Protein AF-A0A4R4G6S1-F1 (afdb_monomer_lite)

Secondary structure (DSSP, 8-state):
---S--TTSHHHHHHHHHHHHHHHHHHH--HHHHHHHHHHHHHHHHHHHHHHHHHHHHHHHHHHHHTT--EEEEEETTEEEEE-GGGT-EEETTEEEETTEEE--GGGEEETT-PPPPPPTHHHHHHHHHHHHHHHHHHHHHHHHHHHHHHHT------------------

Foldseek 3Di:
DDPPQPVVDPVSVVLVVLLVCLLCLCQPNDPVSNVVSLVSLLVSLVVVQVVVLLVQQLVQQVVCVVVQFWKWFDDDPNDTDIQGVVQVWDADPSWTDDDPDIRNDSSRMHTPPDDGDRDDSVVSVVSSVVSSVVSNVSNVVVVVVVVVCVVVVVPPPPPPDPPDDDDDDDD

Structure (mmCIF, N/CA/C/O backbone):
data_AF-A0A4R4G6S1-F1
#
_entry.id   AF-A0A4R4G6S1-F1
#
loop_
_atom_site.group_PDB
_atom_site.id
_atom_site.type_symbol
_atom_site.label_atom_id
_atom_site.label_alt_id
_atom_site.label_comp_id
_atom_site.label_asym_id
_atom_site.label_entity_id
_atom_site.label_seq_id
_atom_site.pdbx_PDB_ins_code
_atom_site.Cartn_x
_atom_site.Cartn_y
_atom_site.Cartn_z
_atom_site.occupancy
_atom_site.B_iso_or_equiv
_atom_site.auth_seq_id
_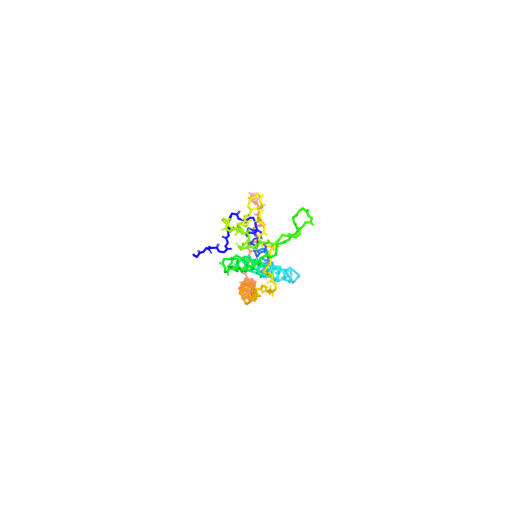atom_site.auth_comp_id
_atom_site.auth_asym_id
_atom_site.auth_atom_id
_atom_site.pdbx_PDB_model_num
ATOM 1 N N . MET A 1 1 ? -18.128 0.448 -6.323 1.00 31.59 1 MET A N 1
ATOM 2 C CA . MET A 1 1 ? -16.732 0.219 -6.741 1.00 31.59 1 MET A CA 1
ATOM 3 C C . MET A 1 1 ? -16.006 1.514 -6.427 1.00 31.59 1 MET A C 1
ATOM 5 O O . MET A 1 1 ? -16.058 2.440 -7.221 1.00 31.59 1 MET A O 1
ATOM 9 N N . GLU A 1 2 ? -15.521 1.647 -5.194 1.00 36.94 2 GLU A N 1
ATOM 10 C CA . GLU A 1 2 ? -14.821 2.857 -4.751 1.00 36.94 2 GLU A CA 1
ATOM 11 C C . GLU A 1 2 ? -13.437 2.851 -5.401 1.00 36.94 2 GLU A C 1
ATOM 13 O O . GLU A 1 2 ? -12.719 1.852 -5.361 1.00 36.94 2 GLU A O 1
ATOM 18 N N . THR A 1 3 ? -13.113 3.919 -6.120 1.00 37.91 3 THR A N 1
ATOM 19 C CA . THR A 1 3 ? -11.839 4.058 -6.818 1.00 37.91 3 THR A CA 1
ATOM 20 C C . THR A 1 3 ? -10.708 4.134 -5.796 1.00 37.91 3 THR A C 1
ATOM 22 O O . THR A 1 3 ? -10.671 5.050 -4.984 1.00 37.91 3 THR A O 1
ATOM 25 N N . PHE A 1 4 ? -9.780 3.177 -5.873 1.00 52.25 4 PHE A N 1
ATOM 26 C CA . PHE A 1 4 ? -8.621 2.985 -4.986 1.00 52.25 4 PHE A CA 1
ATOM 27 C C . PHE A 1 4 ? -7.658 4.182 -4.875 1.00 52.25 4 PHE A C 1
ATOM 29 O O . PHE A 1 4 ? -6.787 4.186 -4.012 1.00 52.25 4 PHE A O 1
ATOM 36 N N . LEU A 1 5 ? -7.800 5.186 -5.741 1.00 54.66 5 LEU A N 1
ATOM 37 C CA . LEU A 1 5 ? -7.029 6.424 -5.719 1.00 54.66 5 LEU A CA 1
ATOM 38 C C . LEU A 1 5 ? -7.964 7.549 -5.288 1.00 54.66 5 LEU A C 1
ATOM 40 O O . LEU A 1 5 ? -8.768 8.047 -6.080 1.00 54.66 5 LEU A O 1
ATOM 44 N N . ASN A 1 6 ? -7.876 7.936 -4.019 1.00 62.91 6 ASN A N 1
ATOM 45 C CA . ASN A 1 6 ? -8.552 9.129 -3.546 1.00 62.91 6 ASN A CA 1
ATOM 46 C C . ASN A 1 6 ? -7.699 10.336 -3.951 1.00 62.91 6 ASN A C 1
ATOM 48 O O . ASN A 1 6 ? -6.712 10.652 -3.298 1.00 62.91 6 ASN A O 1
ATOM 52 N N . PHE A 1 7 ? -8.051 11.006 -5.048 1.00 61.91 7 PHE A N 1
ATOM 53 C CA . PHE A 1 7 ? -7.302 12.167 -5.553 1.00 61.91 7 PHE A CA 1
ATOM 54 C C . PHE A 1 7 ? -7.323 13.381 -4.606 1.00 61.91 7 PHE A C 1
ATOM 56 O O . PHE A 1 7 ? -6.607 14.352 -4.844 1.00 61.91 7 PHE A O 1
ATOM 63 N N . ALA A 1 8 ? -8.120 13.337 -3.534 1.00 64.44 8 ALA A N 1
ATOM 64 C CA . ALA A 1 8 ? -8.063 14.308 -2.444 1.00 64.44 8 ALA A CA 1
ATOM 65 C C . ALA A 1 8 ? -6.971 13.987 -1.401 1.00 64.44 8 ALA A C 1
ATOM 67 O O . ALA A 1 8 ? -6.650 14.842 -0.579 1.00 64.44 8 ALA A O 1
ATOM 68 N N . ASP A 1 9 ? -6.400 12.779 -1.424 1.00 71.50 9 ASP A N 1
ATOM 69 C CA . ASP A 1 9 ? -5.369 12.339 -0.489 1.00 71.50 9 ASP A CA 1
ATOM 70 C C . ASP A 1 9 ? -3.963 12.747 -0.987 1.00 71.50 9 ASP A C 1
ATOM 72 O O . ASP A 1 9 ? -3.555 12.334 -2.083 1.00 71.50 9 ASP A O 1
ATOM 76 N N . PRO A 1 10 ? -3.181 13.529 -0.213 1.00 74.88 10 PRO A N 1
ATOM 77 C CA . PRO A 1 10 ? -1.806 13.883 -0.570 1.00 74.88 10 PRO A CA 1
ATOM 78 C C . PRO A 1 10 ? -0.894 12.665 -0.799 1.00 74.88 10 PRO A C 1
ATOM 80 O O . PRO A 1 10 ? 0.035 12.752 -1.606 1.00 74.88 10 PRO A O 1
ATOM 83 N N . PHE A 1 11 ? -1.161 11.521 -0.159 1.00 77.94 11 PHE A N 1
ATOM 84 C CA . PHE A 1 11 ? -0.370 10.302 -0.354 1.00 77.94 11 PHE A CA 1
ATOM 85 C C . PHE A 1 11 ? -0.524 9.722 -1.764 1.00 77.94 11 PHE A C 1
ATOM 87 O O . PHE A 1 11 ? 0.445 9.212 -2.329 1.00 77.94 11 PHE A O 1
ATOM 94 N N . THR A 1 12 ? -1.701 9.878 -2.377 1.00 81.00 12 THR A N 1
ATOM 95 C CA . THR A 1 12 ? -1.950 9.443 -3.759 1.00 81.00 12 THR A CA 1
ATOM 96 C C . THR A 1 12 ? -1.086 10.226 -4.749 1.00 81.00 12 THR A C 1
ATOM 98 O O . THR A 1 12 ? -0.467 9.648 -5.644 1.00 81.00 12 THR A O 1
ATOM 101 N N . TRP A 1 13 ? -0.992 11.545 -4.574 1.00 84.38 13 TRP A N 1
ATOM 102 C CA . TRP A 1 13 ? -0.157 12.396 -5.424 1.00 84.38 13 TRP A CA 1
ATOM 103 C C . TRP A 1 13 ? 1.328 12.112 -5.245 1.00 84.38 13 TRP A C 1
ATOM 105 O O . TRP A 1 13 ? 2.059 12.048 -6.234 1.00 84.38 13 TRP A O 1
ATOM 115 N N . LEU A 1 14 ? 1.765 11.893 -4.001 1.00 87.94 14 LEU A N 1
ATOM 116 C CA . LEU A 1 14 ? 3.145 11.518 -3.713 1.00 87.94 14 LEU A CA 1
ATOM 117 C C . LEU A 1 14 ? 3.508 10.191 -4.391 1.00 87.94 14 LEU A C 1
ATOM 119 O O . LEU A 1 14 ? 4.543 10.122 -5.048 1.00 87.94 14 LEU A O 1
ATOM 123 N N . PHE A 1 15 ? 2.634 9.184 -4.303 1.00 88.88 15 PHE A N 1
ATOM 124 C CA . PHE A 1 15 ? 2.812 7.886 -4.956 1.00 88.88 15 PHE A CA 1
ATOM 125 C C . PHE A 1 15 ? 2.904 8.004 -6.486 1.00 88.88 15 PHE A C 1
ATOM 127 O O . PHE A 1 15 ? 3.788 7.429 -7.119 1.00 88.88 15 PHE A O 1
ATOM 134 N N . LEU A 1 16 ? 2.020 8.785 -7.113 1.00 90.25 16 LEU A N 1
ATOM 135 C CA . LEU A 1 16 ? 2.067 9.003 -8.563 1.00 90.25 16 LEU A CA 1
ATOM 136 C C . LEU A 1 16 ? 3.357 9.714 -8.989 1.00 90.25 16 LEU A C 1
ATOM 138 O O . LEU A 1 16 ? 3.968 9.357 -10.001 1.00 90.25 16 LEU A O 1
ATOM 142 N N . LEU A 1 17 ? 3.796 10.699 -8.207 1.00 93.12 17 LEU A N 1
ATOM 143 C CA . LEU A 1 17 ? 5.029 11.434 -8.456 1.00 93.12 17 LEU A CA 1
ATOM 144 C C . LEU A 1 17 ? 6.257 10.521 -8.355 1.00 93.12 17 LEU A C 1
ATOM 146 O O . LEU A 1 17 ? 7.086 10.517 -9.265 1.00 93.12 17 LEU A O 1
ATOM 150 N N . THR A 1 18 ? 6.364 9.698 -7.311 1.00 93.50 18 THR A N 1
ATOM 151 C CA . THR A 1 18 ? 7.486 8.760 -7.136 1.00 93.50 18 THR A CA 1
ATOM 152 C C . THR A 1 18 ? 7.511 7.687 -8.220 1.00 93.50 18 THR A C 1
ATOM 154 O O . THR A 1 18 ? 8.586 7.381 -8.741 1.00 93.50 18 THR A O 1
ATOM 157 N N . VAL A 1 19 ? 6.351 7.160 -8.628 1.00 94.00 19 VAL A N 1
ATOM 158 C CA . VAL A 1 19 ? 6.243 6.223 -9.759 1.00 94.00 19 VAL A CA 1
ATOM 159 C C . VAL A 1 19 ? 6.703 6.879 -11.062 1.00 94.00 19 VAL A C 1
ATOM 161 O O . VAL A 1 19 ? 7.461 6.273 -11.824 1.00 94.00 19 VAL A O 1
ATOM 164 N N . THR A 1 20 ? 6.307 8.129 -11.308 1.00 94.56 20 THR A N 1
ATOM 165 C CA . THR A 1 20 ? 6.700 8.878 -12.513 1.00 94.56 20 THR A CA 1
ATOM 166 C C . THR A 1 20 ? 8.204 9.154 -12.532 1.00 94.56 20 THR A C 1
ATOM 168 O O . THR A 1 20 ? 8.856 8.929 -13.552 1.00 94.56 20 THR A O 1
ATOM 171 N N . ILE A 1 21 ? 8.784 9.564 -11.398 1.00 94.75 21 ILE A N 1
ATOM 172 C CA . ILE A 1 21 ? 10.232 9.775 -11.253 1.00 94.75 21 ILE A CA 1
ATOM 173 C C . ILE A 1 21 ? 10.994 8.466 -11.481 1.00 94.75 21 ILE A C 1
ATOM 175 O O . ILE A 1 21 ? 11.936 8.441 -12.274 1.00 94.75 21 ILE A O 1
ATOM 179 N N . GLY A 1 22 ? 10.572 7.370 -10.841 1.00 93.56 22 GLY A N 1
ATOM 180 C CA . GLY A 1 22 ? 11.199 6.056 -11.006 1.00 93.56 22 GLY A CA 1
ATOM 181 C C . GLY A 1 22 ? 11.157 5.578 -12.459 1.00 93.56 22 GLY A C 1
ATOM 182 O O . GLY A 1 22 ? 12.175 5.167 -13.015 1.00 93.56 22 GLY A O 1
ATOM 183 N N . THR A 1 23 ? 10.005 5.728 -13.113 1.00 95.00 23 THR A N 1
ATOM 184 C CA . THR A 1 23 ? 9.815 5.405 -14.535 1.00 95.00 23 THR A CA 1
ATOM 185 C C . THR A 1 23 ? 10.705 6.265 -15.435 1.00 95.00 23 THR A C 1
ATOM 187 O O . THR A 1 23 ? 11.399 5.738 -16.304 1.00 95.00 23 THR A O 1
ATOM 190 N N . GLY A 1 24 ? 10.761 7.580 -15.203 1.00 92.44 24 GLY A N 1
ATOM 191 C CA . GLY A 1 24 ? 11.622 8.497 -15.954 1.00 92.44 24 GLY A CA 1
ATOM 192 C C . GLY A 1 24 ? 13.107 8.151 -15.818 1.00 92.44 24 GLY A C 1
ATOM 193 O O . GLY A 1 24 ? 13.833 8.112 -16.812 1.00 92.44 24 GLY A O 1
ATOM 194 N N . MET A 1 25 ? 13.552 7.798 -14.610 1.00 94.31 25 MET A N 1
ATOM 195 C CA . MET A 1 25 ? 14.909 7.307 -14.367 1.00 94.31 25 MET A CA 1
ATOM 196 C C . MET A 1 25 ? 15.209 6.006 -15.122 1.00 94.31 25 MET A C 1
ATOM 198 O O . MET A 1 25 ? 16.301 5.849 -15.675 1.00 94.31 25 MET A O 1
ATOM 202 N N . ILE A 1 26 ? 14.241 5.089 -15.208 1.00 94.31 26 ILE A N 1
ATOM 203 C CA . ILE A 1 26 ? 14.389 3.858 -15.991 1.00 94.31 26 ILE A CA 1
ATOM 204 C C . ILE A 1 26 ? 14.410 4.151 -17.489 1.00 94.31 26 ILE A C 1
ATOM 206 O O . ILE A 1 26 ? 15.144 3.485 -18.204 1.00 94.31 26 ILE A O 1
ATOM 210 N N . ILE A 1 27 ? 13.665 5.124 -18.003 1.00 92.62 27 ILE A N 1
ATOM 211 C CA . ILE A 1 27 ? 13.633 5.386 -19.450 1.00 92.62 27 ILE A CA 1
ATOM 212 C C . ILE A 1 27 ? 14.871 6.176 -19.900 1.00 92.62 27 ILE A C 1
ATOM 214 O O . ILE A 1 27 ? 15.530 5.783 -20.861 1.00 92.62 27 ILE A O 1
ATOM 218 N N . PHE A 1 28 ? 15.232 7.243 -19.185 1.00 90.50 28 PHE A N 1
ATOM 219 C CA . PHE A 1 28 ? 16.235 8.221 -19.631 1.00 90.50 28 PHE A CA 1
ATOM 220 C C . PHE A 1 28 ? 17.562 8.157 -18.861 1.00 90.50 28 PHE A C 1
ATOM 222 O O . PHE A 1 28 ? 18.575 8.689 -19.311 1.00 90.50 28 PHE A O 1
ATOM 229 N N . GLY A 1 29 ? 17.591 7.511 -17.693 1.00 87.62 29 GLY A N 1
ATOM 230 C CA . GLY A 1 29 ? 18.757 7.515 -16.812 1.00 87.62 29 GLY A CA 1
ATOM 231 C C . GLY A 1 29 ? 19.945 6.701 -17.335 1.00 87.62 29 GLY A C 1
ATOM 232 O O . GLY A 1 29 ? 19.789 5.719 -18.065 1.00 87.62 29 GLY A O 1
ATOM 233 N N . ASN A 1 30 ? 21.157 7.051 -16.897 1.00 88.56 30 ASN A N 1
ATOM 234 C CA . ASN A 1 30 ? 22.355 6.220 -17.081 1.00 88.56 30 ASN A CA 1
ATOM 235 C C . ASN A 1 30 ? 22.286 4.930 -16.223 1.00 88.56 30 ASN A C 1
ATOM 237 O O . ASN A 1 30 ? 21.254 4.636 -15.627 1.00 88.56 30 ASN A O 1
ATOM 241 N N . ALA A 1 31 ? 23.357 4.132 -16.167 1.00 84.94 31 ALA A N 1
ATOM 242 C CA . ALA A 1 31 ? 23.346 2.859 -15.433 1.00 84.94 31 ALA A CA 1
ATOM 243 C C . ALA A 1 31 ? 23.000 3.009 -13.933 1.00 84.94 31 ALA A C 1
ATOM 245 O O . ALA A 1 31 ? 22.232 2.207 -13.408 1.00 84.94 31 ALA A O 1
ATOM 246 N N . GLY A 1 32 ? 23.507 4.050 -13.262 1.00 87.62 32 GLY A N 1
ATOM 247 C CA . GLY A 1 32 ? 23.218 4.305 -11.846 1.00 87.62 32 GLY A CA 1
ATOM 248 C C . GLY A 1 32 ? 21.780 4.773 -11.616 1.00 87.62 32 GLY A C 1
ATOM 249 O O . GLY A 1 32 ? 21.067 4.206 -10.791 1.00 87.62 32 GLY A O 1
ATOM 250 N N . TRP A 1 33 ? 21.319 5.748 -12.405 1.00 92.12 33 TRP A N 1
ATOM 251 C CA . TRP A 1 33 ? 19.937 6.238 -12.340 1.00 92.12 33 TRP A CA 1
ATOM 252 C C . TRP A 1 33 ? 18.917 5.151 -12.690 1.00 92.12 33 TRP A C 1
ATOM 254 O O . TRP A 1 33 ? 17.859 5.086 -12.079 1.00 92.12 33 TRP A O 1
ATOM 264 N N . PHE A 1 34 ? 19.251 4.255 -13.618 1.00 91.06 34 PHE A N 1
ATOM 265 C CA . PHE A 1 34 ? 18.418 3.106 -13.963 1.00 91.06 34 PHE A CA 1
ATOM 266 C C . PHE A 1 34 ? 18.170 2.188 -12.758 1.00 91.06 34 PHE A C 1
ATOM 268 O O . PHE A 1 34 ? 17.018 1.873 -12.464 1.00 91.06 34 PHE A O 1
ATOM 275 N N . LEU A 1 35 ? 19.227 1.796 -12.036 1.00 93.62 35 LEU A N 1
ATOM 276 C CA . LEU A 1 35 ? 19.096 0.954 -10.840 1.00 93.62 35 LEU A CA 1
ATOM 277 C C . LEU A 1 35 ? 18.307 1.663 -9.735 1.00 93.62 35 LEU A C 1
ATOM 279 O O . LEU A 1 35 ? 17.452 1.045 -9.102 1.00 93.62 35 LEU A O 1
ATOM 283 N N . LEU A 1 36 ? 18.541 2.966 -9.547 1.00 95.19 36 LEU A N 1
ATOM 284 C CA . LEU A 1 36 ? 17.775 3.769 -8.597 1.00 95.19 36 LEU A CA 1
ATOM 285 C C . LEU A 1 36 ? 16.287 3.829 -8.973 1.00 95.19 36 LEU A C 1
ATOM 287 O O . LEU A 1 36 ? 15.434 3.689 -8.103 1.00 95.19 36 LEU A O 1
ATOM 291 N N . GLY A 1 37 ? 15.962 3.964 -10.259 1.00 93.38 37 GLY A N 1
ATOM 292 C CA . GLY A 1 37 ? 14.583 3.943 -10.740 1.00 93.38 37 GLY A CA 1
ATOM 293 C C . GLY A 1 37 ? 13.872 2.619 -10.445 1.00 93.38 37 GLY A C 1
ATOM 294 O O . GLY A 1 37 ? 12.741 2.629 -9.962 1.00 93.38 37 GLY A O 1
ATOM 295 N N . ILE A 1 38 ? 14.550 1.479 -10.643 1.00 95.06 38 ILE A N 1
ATOM 296 C CA . ILE A 1 38 ? 14.019 0.153 -10.270 1.00 95.06 38 ILE A CA 1
ATOM 297 C C . ILE A 1 38 ? 13.771 0.075 -8.764 1.00 95.06 38 ILE A C 1
ATOM 299 O O . ILE A 1 38 ? 12.705 -0.368 -8.338 1.00 95.06 38 ILE A O 1
ATOM 303 N N . PHE A 1 39 ? 14.734 0.525 -7.960 1.00 95.56 39 PHE A N 1
ATOM 304 C CA . PHE A 1 39 ? 14.612 0.534 -6.506 1.00 95.56 39 PHE A CA 1
ATOM 305 C C . PHE A 1 39 ? 13.425 1.385 -6.033 1.00 95.56 39 PHE A C 1
ATOM 307 O O . PHE A 1 39 ? 12.649 0.941 -5.190 1.00 95.56 39 PHE A O 1
ATOM 314 N N . ILE A 1 40 ? 13.232 2.572 -6.618 1.00 95.06 40 ILE A N 1
ATOM 315 C CA . ILE A 1 40 ? 12.083 3.437 -6.323 1.00 95.06 40 ILE A CA 1
ATOM 316 C C . ILE A 1 40 ? 10.773 2.718 -6.652 1.00 95.06 40 ILE A C 1
ATOM 318 O O . ILE A 1 40 ? 9.867 2.697 -5.819 1.00 95.06 40 ILE A O 1
ATOM 322 N N . LEU A 1 41 ? 10.649 2.098 -7.830 1.00 94.94 41 LEU A N 1
ATOM 323 C CA . LEU A 1 41 ? 9.436 1.352 -8.184 1.00 94.94 41 LEU A CA 1
ATOM 324 C C . LEU A 1 41 ? 9.174 0.180 -7.228 1.00 94.94 41 LEU A C 1
ATOM 326 O O . LEU A 1 41 ? 8.026 -0.056 -6.857 1.00 94.94 41 LEU A O 1
ATOM 330 N N . PHE A 1 42 ? 10.224 -0.521 -6.797 1.00 94.50 42 PHE A N 1
ATOM 331 C CA . PHE A 1 42 ? 10.104 -1.621 -5.843 1.00 94.50 42 PHE A CA 1
ATOM 332 C C . PHE A 1 42 ? 9.592 -1.130 -4.485 1.00 94.50 42 PHE A C 1
ATOM 334 O O . PHE A 1 42 ? 8.650 -1.700 -3.938 1.00 94.50 42 PHE A O 1
ATOM 341 N N . MET A 1 43 ? 10.138 -0.021 -3.979 1.00 93.75 43 MET A N 1
ATOM 342 C CA . MET A 1 43 ? 9.663 0.592 -2.735 1.00 93.75 43 MET A CA 1
ATOM 343 C C . MET A 1 43 ? 8.203 1.046 -2.830 1.00 93.75 43 MET A C 1
ATOM 345 O O . MET A 1 43 ? 7.441 0.836 -1.891 1.00 93.75 43 MET A O 1
ATOM 349 N N . ASN A 1 44 ? 7.769 1.584 -3.974 1.00 92.19 44 ASN A N 1
ATOM 350 C CA . ASN A 1 44 ? 6.356 1.917 -4.183 1.00 92.19 44 ASN A CA 1
ATOM 351 C C . ASN A 1 44 ? 5.458 0.673 -4.130 1.00 92.19 44 ASN A C 1
ATOM 353 O O . ASN A 1 44 ? 4.377 0.729 -3.551 1.00 92.19 44 ASN A O 1
ATOM 357 N N . ALA A 1 45 ? 5.899 -0.462 -4.676 1.00 91.94 45 ALA A N 1
ATOM 358 C CA . ALA A 1 45 ? 5.143 -1.709 -4.579 1.00 91.94 45 ALA A CA 1
ATOM 359 C C . ALA A 1 45 ? 5.025 -2.209 -3.128 1.00 91.94 45 ALA A C 1
ATOM 361 O O . ALA A 1 45 ? 3.963 -2.691 -2.738 1.00 91.94 45 ALA A O 1
ATOM 362 N N . LEU A 1 46 ? 6.070 -2.048 -2.309 1.00 91.19 46 LEU A N 1
ATOM 363 C CA . LEU A 1 46 ? 6.006 -2.367 -0.879 1.00 91.19 46 LEU A CA 1
ATOM 364 C C . LEU A 1 46 ? 5.032 -1.453 -0.127 1.00 91.19 46 LEU A C 1
ATOM 366 O O . LEU A 1 46 ? 4.208 -1.951 0.632 1.00 91.19 46 LEU A O 1
ATOM 370 N N . ILE A 1 47 ? 5.072 -0.142 -0.381 1.00 89.56 47 ILE A N 1
ATOM 371 C CA . ILE A 1 47 ? 4.132 0.825 0.215 1.00 89.56 47 ILE A CA 1
ATOM 372 C C . ILE A 1 47 ? 2.688 0.487 -0.178 1.00 89.56 47 ILE A C 1
ATOM 374 O O . ILE A 1 47 ? 1.787 0.515 0.657 1.00 89.56 47 ILE A O 1
ATOM 378 N N . LEU A 1 48 ? 2.461 0.126 -1.443 1.00 88.56 48 LEU A N 1
ATOM 379 C CA . LEU A 1 48 ? 1.145 -0.289 -1.923 1.00 88.56 48 LEU A CA 1
ATOM 380 C C . LEU A 1 48 ? 0.659 -1.562 -1.213 1.00 88.56 48 LEU A C 1
ATOM 382 O O . LEU A 1 48 ? -0.514 -1.660 -0.859 1.00 88.56 48 LEU A O 1
ATOM 386 N N . HIS A 1 49 ? 1.551 -2.531 -0.994 1.00 89.25 49 HIS A N 1
ATOM 387 C CA . HIS A 1 49 ? 1.225 -3.748 -0.256 1.00 89.25 49 HIS A CA 1
ATOM 388 C C . HIS A 1 49 ? 0.847 -3.460 1.200 1.00 89.25 49 HIS A C 1
ATOM 390 O O . HIS A 1 49 ? -0.177 -3.958 1.661 1.00 89.25 49 HIS A O 1
ATOM 396 N N . ASP A 1 50 ? 1.633 -2.632 1.886 1.00 87.69 50 ASP A N 1
ATOM 397 C CA . ASP A 1 50 ? 1.384 -2.225 3.271 1.00 87.69 50 ASP A CA 1
ATOM 398 C C . ASP A 1 50 ? 0.042 -1.490 3.408 1.00 87.69 50 ASP A C 1
ATOM 400 O O . ASP A 1 50 ? -0.779 -1.821 4.261 1.00 87.69 50 ASP A O 1
ATOM 404 N N . SER A 1 51 ? -0.258 -0.585 2.472 1.00 85.38 51 SER A N 1
ATOM 405 C CA . SER A 1 51 ? -1.551 0.101 2.422 1.00 85.38 51 SER A CA 1
ATOM 406 C C . SER A 1 51 ? -2.723 -0.872 2.244 1.00 85.38 51 SER A C 1
ATOM 408 O O . SER A 1 51 ? -3.745 -0.746 2.924 1.00 85.38 51 SER A O 1
ATOM 410 N N . TYR A 1 52 ? -2.585 -1.884 1.376 1.00 84.38 52 TYR A N 1
ATOM 411 C CA . TYR A 1 52 ? -3.614 -2.916 1.232 1.00 84.38 52 TYR A CA 1
ATOM 412 C C . TYR A 1 52 ? -3.778 -3.762 2.490 1.00 84.38 52 TYR A C 1
ATOM 414 O O . TYR A 1 52 ? -4.912 -4.079 2.857 1.00 84.38 52 TYR A O 1
ATOM 422 N N . GLN A 1 53 ? -2.674 -4.112 3.150 1.00 86.69 53 GLN A N 1
ATOM 423 C CA . GLN A 1 53 ? -2.706 -4.835 4.414 1.00 86.69 53 GLN A CA 1
ATOM 424 C C . GLN A 1 53 ? -3.470 -4.028 5.469 1.00 86.69 53 GLN A C 1
ATOM 426 O O . GLN A 1 53 ? -4.439 -4.530 6.033 1.00 86.69 53 GLN A O 1
ATOM 431 N N . GLN A 1 54 ? -3.136 -2.748 5.634 1.00 85.00 54 GLN A N 1
ATOM 432 C CA . GLN A 1 54 ? -3.789 -1.862 6.594 1.00 85.00 54 GLN A CA 1
ATOM 433 C C . GLN A 1 54 ? -5.297 -1.712 6.327 1.00 85.00 54 GLN A C 1
ATOM 435 O O . GLN A 1 54 ? -6.107 -1.784 7.251 1.00 85.00 54 GLN A O 1
ATOM 440 N N . GLN A 1 55 ? -5.707 -1.542 5.064 1.00 84.56 55 GLN A N 1
ATOM 441 C CA . GLN A 1 55 ? -7.129 -1.467 4.705 1.00 84.56 55 GLN A CA 1
ATOM 442 C C . GLN A 1 55 ? -7.871 -2.781 4.985 1.00 84.56 55 GLN A C 1
ATOM 444 O O . GLN A 1 55 ? -9.010 -2.761 5.461 1.00 84.56 55 GLN A O 1
ATOM 449 N N . SER A 1 56 ? -7.235 -3.918 4.695 1.00 86.62 56 SER A N 1
ATOM 450 C CA . SER A 1 56 ? -7.777 -5.246 4.987 1.00 86.62 56 SER A CA 1
ATOM 451 C C . SER A 1 56 ? -7.943 -5.464 6.490 1.00 86.62 56 SER A C 1
ATOM 453 O O . SER A 1 56 ? -9.001 -5.919 6.922 1.00 86.62 56 SER A O 1
ATOM 455 N N . ASP A 1 57 ? -6.950 -5.078 7.291 1.00 86.50 57 ASP A N 1
ATOM 456 C CA . ASP A 1 57 ? -6.974 -5.206 8.749 1.00 86.50 57 ASP A CA 1
ATOM 457 C C . ASP A 1 57 ? -8.101 -4.367 9.368 1.00 86.50 57 ASP A C 1
ATOM 459 O O . ASP A 1 57 ? -8.914 -4.882 10.139 1.00 86.50 57 ASP A O 1
ATOM 463 N N . ILE A 1 58 ? -8.227 -3.101 8.953 1.00 86.62 58 ILE A N 1
ATOM 464 C CA . ILE A 1 58 ? -9.313 -2.208 9.386 1.00 86.62 58 ILE A CA 1
ATOM 465 C C . ILE A 1 58 ? -10.680 -2.815 9.048 1.00 86.62 58 ILE A C 1
ATOM 467 O O . ILE A 1 58 ? -11.585 -2.865 9.888 1.00 86.62 58 ILE A O 1
ATOM 471 N N . ARG A 1 59 ? -10.842 -3.308 7.816 1.00 87.31 59 ARG A N 1
ATOM 472 C CA . ARG A 1 59 ? -12.089 -3.938 7.377 1.00 87.31 59 ARG A CA 1
ATOM 473 C C . ARG A 1 59 ? -12.399 -5.196 8.186 1.00 87.31 59 ARG A C 1
ATOM 475 O O . ARG A 1 59 ? -13.543 -5.368 8.609 1.00 87.31 59 ARG A O 1
ATOM 482 N N . TYR A 1 60 ? -11.397 -6.036 8.425 1.00 88.75 60 TYR A N 1
ATOM 483 C CA . TYR A 1 60 ? -11.527 -7.257 9.211 1.00 88.75 60 TYR A CA 1
ATOM 484 C C . TYR A 1 60 ? -11.994 -6.969 10.639 1.00 88.75 60 TYR A C 1
ATOM 486 O O . TYR A 1 60 ? -12.914 -7.623 11.135 1.00 88.75 60 TYR A O 1
ATOM 494 N N . VAL A 1 61 ? -11.418 -5.950 11.279 1.00 89.12 61 VAL A N 1
ATOM 495 C CA . VAL A 1 61 ? -11.801 -5.493 12.619 1.00 89.12 61 VAL A CA 1
ATOM 496 C C . VAL A 1 61 ? -13.264 -5.040 12.656 1.00 89.12 61 VAL A C 1
ATOM 498 O O . VAL A 1 61 ? -14.022 -5.461 13.532 1.00 89.12 61 VAL A O 1
ATOM 501 N N . TYR A 1 62 ? -13.709 -4.245 11.678 1.00 88.44 62 TYR A N 1
ATOM 502 C CA . TYR A 1 62 ? -15.107 -3.809 11.613 1.00 88.44 62 TYR A CA 1
ATOM 503 C C . TYR A 1 62 ? -16.092 -4.953 11.371 1.00 88.44 62 TYR A C 1
ATOM 505 O O . TYR A 1 62 ? -17.146 -5.002 12.009 1.00 88.44 62 TYR A O 1
ATOM 513 N N . GLU A 1 63 ? -15.786 -5.851 10.434 1.00 89.25 63 GLU A N 1
ATOM 514 C CA . GLU A 1 63 ? -16.644 -6.998 10.130 1.00 89.25 63 GLU A CA 1
ATOM 515 C C . GLU A 1 63 ? -16.725 -7.951 11.330 1.00 89.25 63 GLU A C 1
ATOM 517 O O . GLU A 1 63 ? -17.818 -8.384 11.694 1.00 89.25 63 GLU A O 1
ATOM 522 N N . SER A 1 64 ? -15.607 -8.178 12.020 1.00 88.81 64 SER A N 1
ATOM 523 C CA . SER A 1 64 ? -15.545 -8.995 13.236 1.00 88.81 64 SER A CA 1
ATOM 524 C C . SER A 1 64 ? -16.353 -8.396 14.388 1.00 88.81 64 SER A C 1
ATOM 526 O O . SER A 1 64 ? -17.106 -9.111 15.051 1.00 88.81 64 SER A O 1
ATOM 528 N N . PHE A 1 65 ? -16.282 -7.078 14.600 1.00 89.44 65 PHE A N 1
ATOM 529 C CA . PHE A 1 65 ? -17.096 -6.408 15.619 1.00 89.44 65 PHE A CA 1
ATOM 530 C C . PHE A 1 65 ? -18.598 -6.540 15.333 1.00 89.44 65 PHE A C 1
ATOM 532 O O . PHE A 1 65 ? -19.384 -6.824 16.234 1.00 89.44 65 PHE A O 1
ATOM 539 N N . LYS A 1 66 ? -19.012 -6.400 14.064 1.00 88.31 66 LYS A N 1
ATOM 540 C CA . LYS A 1 66 ? -20.412 -6.614 13.651 1.00 88.31 66 LYS A CA 1
ATOM 541 C C . LYS A 1 66 ? -20.886 -8.050 13.882 1.00 88.31 66 LYS A C 1
ATOM 543 O O . LYS A 1 66 ? -22.074 -8.262 14.095 1.00 88.31 66 LYS A O 1
ATOM 548 N N . GLN A 1 67 ? -19.973 -9.019 13.856 1.00 90.19 67 GLN A N 1
ATOM 549 C CA . GLN A 1 67 ? -20.245 -10.419 14.193 1.00 90.19 67 GLN A CA 1
ATOM 550 C C . GLN A 1 67 ? -20.284 -10.682 15.709 1.00 90.19 67 GLN A C 1
ATOM 552 O O . GLN A 1 67 ? -20.450 -11.827 16.122 1.00 90.19 67 GLN A O 1
ATOM 557 N N . GLY A 1 68 ? -20.144 -9.650 16.546 1.00 87.31 68 GLY A N 1
ATOM 558 C CA . GLY A 1 68 ? -20.184 -9.782 18.002 1.00 87.31 68 GLY A CA 1
ATOM 559 C C . GLY A 1 68 ? -18.827 -10.080 18.643 1.00 87.31 68 GLY A C 1
ATOM 560 O O . GLY A 1 68 ? -18.784 -10.375 19.836 1.00 87.31 68 GLY A O 1
ATOM 561 N N . LYS A 1 69 ? -17.718 -10.029 17.889 1.00 88.88 69 LYS A N 1
ATOM 562 C CA . LYS A 1 69 ? -16.382 -10.274 18.449 1.00 88.88 69 LYS A CA 1
ATOM 563 C C . LYS A 1 69 ? -15.869 -9.070 19.239 1.00 88.88 69 LYS A C 1
ATOM 565 O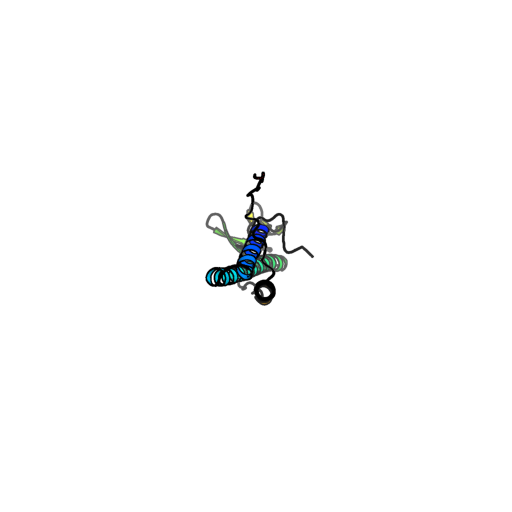 O . LYS A 1 69 ? -16.199 -7.920 18.946 1.00 88.88 69 LYS A O 1
ATOM 570 N N . ARG A 1 70 ? -15.016 -9.362 20.223 1.00 89.56 70 ARG A N 1
ATOM 571 C CA . ARG A 1 70 ? -14.322 -8.370 21.051 1.00 89.56 70 ARG A CA 1
ATOM 572 C C . ARG A 1 70 ? -13.091 -7.845 20.321 1.00 89.56 70 ARG A C 1
ATOM 574 O O . ARG A 1 70 ? -12.308 -8.625 19.778 1.00 89.56 70 ARG A O 1
ATOM 581 N N . ILE A 1 71 ? -12.933 -6.529 20.322 1.00 89.19 71 ILE A N 1
ATOM 582 C CA . ILE A 1 71 ? -11.837 -5.838 19.647 1.00 89.19 71 ILE A CA 1
ATOM 583 C C . ILE A 1 71 ? -10.954 -5.195 20.706 1.00 89.19 71 ILE A C 1
ATOM 585 O O . ILE A 1 71 ? -11.424 -4.418 21.533 1.00 89.19 71 ILE A O 1
ATOM 589 N N . GLU A 1 72 ? -9.674 -5.521 20.673 1.00 87.56 72 GLU A N 1
ATOM 590 C CA . GLU A 1 72 ? -8.652 -4.923 21.513 1.00 87.56 72 GLU A CA 1
ATOM 591 C C . GLU A 1 72 ? -8.020 -3.770 20.745 1.00 87.56 72 GLU A C 1
ATOM 593 O O . GLU A 1 72 ? -7.383 -3.961 19.708 1.00 87.56 72 GLU A O 1
ATOM 598 N N . CYS A 1 73 ? -8.233 -2.559 21.240 1.00 82.69 73 CYS A N 1
ATOM 599 C CA . CYS A 1 73 ? -7.627 -1.362 20.692 1.00 82.69 73 CYS A CA 1
ATOM 600 C C . CYS A 1 73 ? -6.463 -0.914 21.576 1.00 82.69 73 CYS A C 1
ATOM 602 O O . CYS A 1 73 ? -6.395 -1.239 22.767 1.00 82.69 73 CYS A O 1
ATOM 604 N N . GLY A 1 74 ? -5.537 -0.168 20.973 1.00 74.75 74 GLY A N 1
ATOM 605 C CA . GLY A 1 74 ? -4.388 0.413 21.658 1.00 74.75 74 GLY A CA 1
ATOM 606 C C . GLY A 1 74 ? -4.739 1.229 22.911 1.00 74.75 74 GLY A C 1
ATOM 607 O O . GLY A 1 74 ? -5.894 1.451 23.280 1.00 74.75 74 GLY A O 1
ATOM 608 N N . VAL A 1 75 ? -3.698 1.686 23.600 1.00 73.00 75 VAL A N 1
ATOM 609 C CA . VAL A 1 75 ? -3.827 2.326 24.911 1.00 73.00 75 VAL A CA 1
ATOM 610 C C . VAL A 1 75 ? -4.445 3.724 24.788 1.00 73.00 75 VAL A C 1
ATOM 612 O O . VAL A 1 75 ? -3.905 4.596 24.110 1.00 73.00 75 VAL A O 1
ATOM 615 N N . TRP A 1 76 ? -5.525 3.979 25.525 1.00 65.81 76 TRP A N 1
ATOM 616 C CA . TRP A 1 76 ? -6.117 5.305 25.691 1.00 65.81 76 TRP A CA 1
ATOM 617 C C . TRP A 1 76 ? -5.981 5.749 27.146 1.00 65.81 76 TRP A C 1
ATOM 619 O O . TRP A 1 76 ? -6.390 5.043 28.066 1.00 65.81 76 TRP A O 1
ATOM 629 N N . ARG A 1 77 ? -5.382 6.925 27.381 1.00 68.88 77 ARG A N 1
ATOM 630 C CA . ARG A 1 77 ? -5.108 7.456 28.736 1.00 68.88 77 ARG A CA 1
ATOM 631 C C . ARG A 1 77 ? -4.395 6.456 29.670 1.00 68.88 77 ARG A C 1
ATOM 633 O O . ARG A 1 77 ? -4.647 6.436 30.870 1.00 68.88 77 ARG A O 1
ATOM 640 N N . GLY A 1 78 ? -3.503 5.628 29.124 1.00 70.88 78 GLY A N 1
ATOM 641 C CA . GLY A 1 78 ? -2.746 4.636 29.898 1.00 70.88 78 GLY A CA 1
ATOM 642 C C . GLY A 1 78 ? -3.493 3.329 30.187 1.00 70.88 78 GLY A C 1
ATOM 643 O O . GLY A 1 78 ? -2.917 2.449 30.817 1.00 70.88 78 GLY A O 1
ATOM 644 N N . GLN A 1 79 ? -4.736 3.171 29.716 1.00 74.25 79 GLN A N 1
ATOM 645 C CA . GLN A 1 79 ? -5.498 1.928 29.828 1.00 74.25 79 GLN A CA 1
ATOM 646 C C . GLN A 1 79 ? -5.764 1.314 28.458 1.00 74.25 79 GLN A C 1
ATOM 648 O O . GLN A 1 79 ? -6.063 2.006 27.486 1.00 74.25 79 GLN A O 1
ATOM 653 N N . GLN A 1 80 ? -5.650 -0.006 28.388 1.00 78.31 80 GLN A N 1
ATOM 654 C CA . GLN A 1 80 ? -6.024 -0.764 27.207 1.00 78.31 80 GLN A CA 1
ATOM 6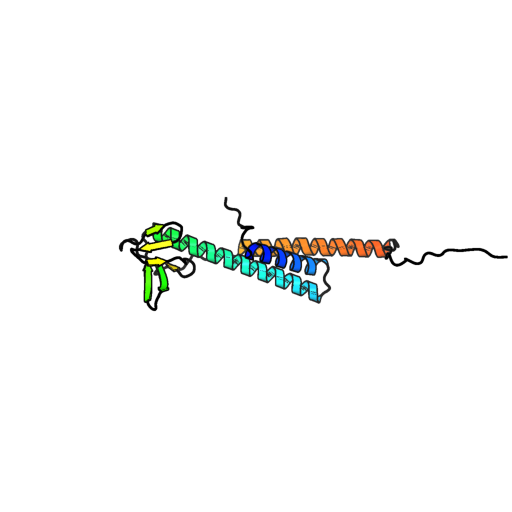55 C C . GLN A 1 80 ? -7.548 -0.813 27.099 1.00 78.31 80 GLN A C 1
ATOM 657 O O . GLN A 1 80 ? -8.225 -1.120 28.082 1.00 78.31 80 GLN A O 1
ATOM 662 N N . ILE A 1 81 ? -8.088 -0.477 25.928 1.00 84.06 81 ILE A N 1
ATOM 663 C CA . ILE A 1 81 ? -9.535 -0.446 25.722 1.00 84.06 81 ILE A CA 1
ATOM 664 C C . ILE A 1 81 ? -9.963 -1.661 24.914 1.00 84.06 81 ILE A C 1
ATOM 666 O O . ILE A 1 81 ? -9.467 -1.911 23.818 1.00 84.06 81 ILE A O 1
ATOM 670 N N . ILE A 1 82 ? -10.946 -2.377 25.454 1.00 87.81 82 ILE A N 1
ATOM 671 C CA . ILE A 1 82 ? -11.606 -3.490 24.784 1.00 87.81 82 ILE A CA 1
ATOM 672 C C . ILE A 1 82 ? -12.993 -3.012 24.361 1.00 87.81 82 ILE A C 1
ATOM 674 O O . ILE A 1 82 ? -13.844 -2.711 25.202 1.00 87.81 82 ILE A O 1
ATOM 678 N N . ALA A 1 83 ? -13.215 -2.926 23.054 1.00 87.12 83 ALA A N 1
ATOM 679 C CA . ALA A 1 83 ? -14.523 -2.659 22.486 1.00 87.12 83 ALA A CA 1
ATOM 680 C C . ALA A 1 83 ? -15.305 -3.976 22.387 1.00 87.12 83 ALA A C 1
ATOM 682 O O . ALA A 1 83 ? -14.999 -4.848 21.572 1.00 87.12 83 ALA A O 1
ATOM 683 N N . ASP A 1 84 ? -16.317 -4.114 23.242 1.00 89.25 84 ASP A N 1
ATOM 684 C CA . ASP A 1 84 ? -17.152 -5.311 23.360 1.00 89.25 84 ASP A CA 1
ATOM 685 C C . ASP A 1 84 ? -18.627 -4.975 23.057 1.00 89.25 84 ASP A C 1
ATOM 687 O O . ASP A 1 84 ? -19.256 -4.242 23.834 1.00 89.25 84 ASP A O 1
ATOM 691 N N . PRO A 1 85 ? -19.214 -5.504 21.965 1.00 86.94 85 PRO A N 1
ATOM 692 C CA . PRO A 1 85 ? -20.623 -5.293 21.632 1.00 86.94 85 PRO A CA 1
ATOM 693 C C . PRO A 1 85 ? -21.581 -5.676 22.771 1.00 86.94 85 PRO A C 1
ATOM 695 O O . PRO A 1 85 ? -22.593 -5.006 22.977 1.00 86.94 85 PRO A O 1
ATOM 698 N N . ALA A 1 86 ? -21.249 -6.708 23.558 1.00 88.62 86 ALA A N 1
ATOM 699 C CA . ALA A 1 86 ? -22.075 -7.158 24.679 1.00 88.62 86 ALA A CA 1
ATOM 700 C C . ALA A 1 86 ? -22.097 -6.154 25.845 1.00 88.62 86 ALA A C 1
ATOM 702 O O . ALA A 1 86 ? -23.031 -6.149 26.645 1.00 88.62 86 ALA A O 1
ATOM 703 N N . GLN A 1 87 ? -21.097 -5.273 25.927 1.00 87.19 87 GLN A N 1
ATOM 704 C CA . GLN A 1 87 ? -20.980 -4.236 26.959 1.00 87.19 87 GLN A CA 1
ATOM 705 C C . GLN A 1 87 ? -21.531 -2.876 26.501 1.00 87.19 87 GLN A C 1
ATOM 707 O O . GLN A 1 87 ? -21.270 -1.851 27.133 1.00 87.19 87 GLN A O 1
ATOM 712 N N . GLY A 1 88 ? -22.301 -2.852 25.407 1.00 86.44 88 GLY A N 1
ATOM 713 C CA . GLY A 1 88 ? -22.948 -1.644 24.891 1.00 86.44 88 GLY A CA 1
ATOM 714 C C . GLY A 1 88 ? -22.070 -0.798 23.969 1.00 86.44 88 GLY A C 1
ATOM 715 O O . GLY A 1 88 ? -22.401 0.361 23.717 1.00 86.44 88 GLY A O 1
ATOM 716 N N . TRP A 1 89 ? -20.966 -1.349 23.455 1.00 90.88 89 TRP A N 1
ATOM 717 C CA . TRP A 1 89 ? -20.213 -0.704 22.383 1.00 90.88 89 TRP A CA 1
ATOM 718 C C . TRP A 1 89 ? -20.967 -0.805 21.057 1.00 90.88 89 TRP A C 1
ATOM 720 O O . TRP A 1 89 ? -21.544 -1.837 20.721 1.00 90.88 89 TRP A O 1
ATOM 730 N N . THR A 1 90 ? -20.914 0.260 20.264 1.00 89.12 90 THR A N 1
ATOM 731 C CA . THR A 1 90 ? -21.534 0.325 18.936 1.00 89.12 90 THR A CA 1
ATOM 732 C C . THR A 1 90 ? -20.537 0.824 17.899 1.00 89.12 90 THR A C 1
ATOM 734 O O . THR A 1 90 ? -19.589 1.534 18.227 1.00 89.12 90 THR A O 1
ATOM 737 N N . LEU A 1 91 ? -20.746 0.448 16.637 1.00 86.38 91 LEU A N 1
ATOM 738 C CA . LEU A 1 91 ? -19.943 0.916 15.510 1.00 86.38 91 LEU A CA 1
ATOM 739 C C . LEU A 1 91 ? -20.773 1.901 14.683 1.00 86.38 91 LEU A C 1
ATOM 741 O O . LEU A 1 91 ? -21.756 1.503 14.060 1.00 86.38 91 LEU A O 1
ATOM 745 N N . SER A 1 92 ? -20.370 3.171 14.650 1.00 83.69 92 SER A N 1
ATOM 746 C CA . SER A 1 92 ? -21.049 4.216 13.872 1.00 83.69 92 SER A CA 1
ATOM 747 C C . SER A 1 92 ? -20.036 5.095 13.147 1.00 83.69 92 SER A C 1
ATOM 749 O O . SER A 1 92 ? -19.063 5.551 13.744 1.00 83.69 92 SER A O 1
ATOM 751 N N . GLY A 1 93 ? -20.226 5.299 11.839 1.00 79.00 93 GLY A N 1
ATOM 752 C CA . GLY A 1 93 ? -19.328 6.123 11.018 1.00 79.00 93 GLY A CA 1
ATOM 753 C C . GLY A 1 93 ? -17.856 5.683 11.047 1.00 79.00 93 GLY A C 1
ATOM 754 O O . GLY A 1 93 ? -16.972 6.531 10.991 1.00 79.00 93 GLY A O 1
ATOM 755 N N . GLY A 1 94 ? -17.588 4.380 11.208 1.00 77.38 94 GLY A N 1
ATOM 756 C CA . GLY A 1 94 ? -16.227 3.839 11.328 1.00 77.38 94 GLY A CA 1
ATOM 757 C C . GLY A 1 94 ? -15.575 4.033 12.704 1.00 77.38 94 GLY A C 1
ATOM 758 O O . GLY A 1 94 ? -14.374 3.835 12.847 1.00 77.38 94 GLY A O 1
ATOM 759 N N . ARG A 1 95 ? -16.330 4.417 13.734 1.00 83.19 95 ARG A N 1
ATOM 760 C CA . ARG A 1 95 ? -15.807 4.639 15.089 1.00 83.19 95 ARG A CA 1
ATOM 761 C C . ARG A 1 95 ? -16.487 3.707 16.076 1.00 83.19 95 ARG A C 1
ATOM 763 O O . ARG A 1 95 ? -17.700 3.507 15.983 1.00 83.19 95 ARG A O 1
ATOM 770 N N . PHE A 1 96 ? -15.724 3.172 17.026 1.00 85.62 96 PHE A N 1
ATOM 771 C CA . PHE A 1 96 ? -16.298 2.416 18.140 1.00 85.62 96 PHE A CA 1
ATOM 772 C C . PHE A 1 96 ? -16.699 3.391 19.241 1.00 85.62 96 PHE A C 1
ATOM 774 O O . PHE A 1 96 ? -15.883 4.191 19.695 1.00 85.62 96 PHE A O 1
ATOM 781 N N . ILE A 1 97 ? -17.964 3.347 19.645 1.00 86.75 97 ILE A N 1
ATOM 782 C CA . ILE A 1 97 ? -18.566 4.312 20.561 1.00 86.75 97 ILE A CA 1
ATOM 783 C C . ILE A 1 97 ? -19.192 3.558 21.728 1.00 86.75 97 ILE A C 1
ATOM 785 O O . ILE A 1 97 ? -20.008 2.657 21.524 1.00 86.75 97 ILE A O 1
ATOM 789 N N . SER A 1 98 ? -18.839 3.956 22.946 1.00 87.88 98 SER A N 1
ATOM 790 C CA . SER A 1 98 ? -19.493 3.513 24.176 1.00 87.88 98 SER A CA 1
ATOM 791 C C . SER A 1 98 ? -19.559 4.668 25.162 1.00 87.88 98 SER A C 1
ATOM 793 O O . SER A 1 98 ? -18.524 5.181 25.590 1.00 87.88 98 SER A O 1
ATOM 795 N N . LYS A 1 99 ? -20.781 5.075 25.528 1.00 84.38 99 LYS A N 1
ATOM 796 C CA . LYS A 1 99 ? -21.044 6.218 26.420 1.00 84.38 99 LYS A CA 1
ATOM 797 C C . LYS A 1 99 ? -20.252 7.458 25.966 1.00 84.38 99 LYS A C 1
ATOM 799 O O . LYS A 1 99 ? -20.491 7.951 24.869 1.00 84.38 99 LYS A O 1
ATOM 804 N N . ASP A 1 100 ? -19.280 7.897 26.764 1.00 81.00 100 ASP A N 1
ATOM 805 C CA . ASP A 1 100 ? -18.446 9.079 26.509 1.00 81.00 100 ASP A CA 1
ATOM 806 C C . ASP A 1 100 ? -17.110 8.753 25.813 1.00 81.00 100 ASP A C 1
ATOM 808 O O . ASP A 1 100 ? -16.266 9.628 25.623 1.00 81.00 100 ASP A O 1
ATOM 812 N N . THR A 1 101 ? -16.881 7.487 25.453 1.00 80.94 101 THR A N 1
ATOM 813 C CA . THR A 1 101 ? -15.637 7.026 24.826 1.00 80.94 101 THR A CA 1
ATOM 814 C C . THR A 1 101 ? -15.846 6.789 23.339 1.00 80.94 101 THR A C 1
ATOM 816 O O . THR A 1 101 ? -16.740 6.047 22.931 1.00 80.94 101 THR A O 1
ATOM 819 N N . VAL A 1 102 ? -14.983 7.403 22.529 1.00 81.94 102 VAL A N 1
ATOM 820 C CA . VAL A 1 102 ? -14.954 7.238 21.076 1.00 81.94 102 VAL A CA 1
ATOM 821 C C . VAL A 1 102 ? -13.559 6.786 20.673 1.00 81.94 102 VAL A C 1
ATOM 823 O O . VAL A 1 102 ? -12.585 7.502 20.895 1.00 81.94 102 VAL A O 1
ATOM 826 N N . LEU A 1 103 ? -13.468 5.613 20.055 1.00 80.62 103 LEU A N 1
ATOM 827 C CA . LEU A 1 103 ? -12.250 5.120 19.425 1.00 80.62 103 LEU A CA 1
ATOM 828 C C . LEU A 1 103 ? -12.318 5.447 17.936 1.00 80.62 103 LEU A C 1
ATOM 830 O O . LEU A 1 103 ? -13.163 4.926 17.202 1.00 80.62 103 LEU A O 1
ATOM 834 N N . THR A 1 104 ? -11.444 6.355 17.512 1.00 71.12 104 THR A N 1
ATOM 835 C CA . THR A 1 104 ? -11.394 6.869 16.139 1.00 71.12 104 THR A CA 1
ATOM 836 C C . THR A 1 104 ? -10.344 6.205 15.266 1.00 71.12 104 THR A C 1
ATOM 838 O O . THR A 1 104 ? -10.401 6.397 14.056 1.00 71.12 104 THR A O 1
ATOM 841 N N . ASP A 1 105 ? -9.402 5.465 15.854 1.00 70.75 105 ASP A N 1
ATOM 842 C CA . ASP A 1 105 ? -8.284 4.876 15.121 1.00 70.75 105 ASP A CA 1
ATOM 843 C C . ASP A 1 105 ? -8.400 3.343 15.052 1.00 70.75 105 ASP A C 1
ATOM 845 O O . ASP A 1 105 ? -7.918 2.638 15.942 1.00 70.75 105 ASP A O 1
ATOM 849 N N . PRO A 1 106 ? -9.074 2.806 14.020 1.00 68.19 106 PRO A N 1
ATOM 850 C CA . PRO A 1 106 ? -9.214 1.367 13.819 1.00 68.19 106 PRO A CA 1
ATOM 851 C C . PRO A 1 106 ? -7.892 0.692 13.422 1.00 68.19 106 PRO A C 1
ATOM 853 O O . PRO A 1 106 ? -7.794 -0.524 13.546 1.00 68.19 106 PRO A O 1
ATOM 856 N N . GLY A 1 107 ? -6.883 1.443 12.957 1.00 67.69 107 GLY A N 1
ATOM 857 C CA . GLY A 1 107 ? -5.578 0.892 12.576 1.00 67.69 107 GLY A CA 1
ATOM 858 C C . GLY A 1 107 ? -4.750 0.427 13.776 1.00 67.69 107 GLY A C 1
ATOM 859 O O . GLY A 1 107 ? -3.828 -0.366 13.623 1.00 67.69 107 GLY A O 1
ATOM 860 N N . LEU A 1 108 ? -5.109 0.886 14.976 1.00 74.94 108 LEU A N 1
ATOM 861 C CA . LEU A 1 108 ? -4.526 0.466 16.252 1.00 74.94 108 LEU A CA 1
ATOM 862 C C . LEU A 1 108 ? -5.376 -0.595 16.965 1.00 74.94 108 LEU A C 1
ATOM 864 O O . LEU A 1 108 ? -5.163 -0.862 18.151 1.00 74.94 108 LEU A O 1
ATOM 868 N N . CYS A 1 109 ? -6.365 -1.159 16.274 1.00 82.88 109 CYS A N 1
ATOM 869 C CA . CYS A 1 109 ? -7.266 -2.166 16.806 1.00 82.88 109 CYS A CA 1
ATOM 870 C C . CYS A 1 109 ? -6.994 -3.534 16.180 1.00 82.88 109 CYS A C 1
ATOM 872 O O . CYS A 1 109 ? -6.648 -3.653 15.009 1.00 82.88 109 CYS A O 1
ATOM 874 N N . SER A 1 110 ? -7.192 -4.581 16.972 1.00 84.38 110 SER A N 1
ATOM 875 C CA . SER A 1 110 ? -7.057 -5.973 16.559 1.00 84.38 110 SER A CA 1
ATOM 876 C C . SER A 1 110 ? -8.188 -6.807 17.152 1.00 84.38 110 SER A C 1
ATOM 878 O O . SER A 1 110 ? -8.786 -6.444 18.166 1.00 84.38 110 SER A O 1
ATOM 880 N N . VAL A 1 111 ? -8.535 -7.911 16.495 1.00 85.31 111 VAL A N 1
ATOM 881 C CA . VAL A 1 111 ? -9.531 -8.843 17.034 1.00 85.31 111 VAL A CA 1
ATOM 882 C C . VAL A 1 111 ? -8.856 -9.673 18.120 1.00 85.31 111 VAL A C 1
ATOM 884 O O . VAL A 1 111 ? -7.804 -10.260 17.870 1.00 85.31 111 VAL A O 1
ATOM 887 N N . MET A 1 112 ? -9.445 -9.730 19.317 1.00 84.19 112 MET A N 1
ATOM 888 C CA . MET A 1 112 ? -8.877 -10.539 20.397 1.00 84.19 112 MET A CA 1
ATOM 889 C C . MET A 1 112 ? -8.759 -12.003 19.966 1.00 84.19 112 MET A C 1
ATOM 891 O O . MET A 1 112 ? -9.697 -12.560 19.398 1.00 84.19 112 MET A O 1
ATOM 895 N N . GLU A 1 113 ? -7.617 -12.615 20.284 1.00 78.50 113 GLU A N 1
ATOM 896 C CA . GLU A 1 113 ? -7.330 -14.043 20.067 1.00 78.50 113 GLU A CA 1
ATOM 897 C C . GLU A 1 113 ? -7.296 -14.491 18.589 1.00 78.50 113 GLU A C 1
ATOM 899 O O . GLU A 1 113 ? -7.117 -15.677 18.309 1.00 78.50 113 GLU A O 1
ATOM 904 N N . GLU A 1 114 ? -7.373 -13.562 17.630 1.00 81.62 114 GLU A N 1
ATOM 905 C CA . GLU A 1 114 ? -7.318 -13.855 16.196 1.00 81.62 114 GLU A CA 1
ATOM 906 C C . GLU A 1 114 ? -6.249 -13.030 15.480 1.00 81.62 114 GLU A C 1
ATOM 908 O O . GLU A 1 114 ? -6.053 -11.843 15.731 1.00 81.62 114 GLU A O 1
ATOM 913 N N . LYS A 1 115 ? -5.557 -13.666 14.532 1.00 76.44 115 LYS A N 1
ATOM 914 C CA . LYS A 1 115 ? -4.641 -12.955 13.638 1.00 76.44 115 LYS A CA 1
ATOM 915 C C . LYS A 1 115 ? -5.426 -12.317 12.503 1.00 76.44 115 LYS A C 1
ATOM 917 O O . LYS A 1 115 ? -6.333 -12.940 11.952 1.00 76.44 115 LYS A O 1
ATOM 922 N N . SER A 1 116 ? -5.034 -11.103 12.134 1.00 79.19 116 SER A N 1
ATOM 923 C CA . SER A 1 116 ? -5.607 -10.433 10.976 1.00 79.19 116 SER A CA 1
ATOM 924 C C . SER A 1 116 ? -5.261 -11.185 9.678 1.00 79.19 116 SER A C 1
ATOM 926 O O . SER A 1 116 ? -4.243 -11.891 9.608 1.00 79.19 116 SER A O 1
ATOM 928 N N . PRO A 1 117 ? -6.124 -11.106 8.652 1.00 81.50 117 PRO A N 1
ATOM 929 C CA . PRO A 1 117 ? -5.884 -11.779 7.387 1.00 81.50 117 PRO A CA 1
ATOM 930 C C . PRO A 1 117 ? -4.680 -11.162 6.670 1.00 81.50 117 PRO A C 1
ATOM 932 O O . PRO A 1 117 ? -4.608 -9.952 6.469 1.00 81.50 117 PRO A O 1
ATOM 935 N N . GLN A 1 118 ? -3.748 -12.007 6.228 1.00 83.50 118 GLN A N 1
ATOM 936 C CA . GLN A 1 118 ? -2.652 -11.566 5.367 1.00 83.50 118 GLN A CA 1
ATOM 937 C C . GLN A 1 118 ? -3.163 -11.342 3.945 1.00 83.50 118 GLN A C 1
ATOM 939 O O . GLN A 1 118 ? -3.768 -12.229 3.335 1.00 83.50 118 GLN A O 1
ATOM 944 N N . VAL A 1 119 ? -2.895 -10.161 3.404 1.00 83.69 119 VAL A N 1
ATOM 945 C CA . VAL A 1 119 ? -3.210 -9.825 2.021 1.00 83.69 119 VAL A CA 1
ATOM 946 C C . VAL A 1 119 ? -2.179 -10.469 1.103 1.00 83.69 119 VAL A C 1
ATOM 948 O O . VAL A 1 119 ? -0.984 -10.509 1.383 1.00 83.69 119 VAL A O 1
ATOM 951 N N . SER A 1 120 ? -2.639 -10.982 -0.035 1.00 86.25 120 SER A N 1
ATOM 952 C CA . SER A 1 120 ? -1.739 -11.548 -1.035 1.00 86.25 120 SER A CA 1
ATOM 953 C C . SER A 1 120 ? -0.849 -10.457 -1.658 1.00 86.25 120 SER A C 1
ATOM 955 O O . SER A 1 120 ? -1.375 -9.448 -2.137 1.00 86.25 120 SER A O 1
ATOM 957 N N . PRO A 1 121 ? 0.478 -10.661 -1.760 1.00 84.00 121 PRO A N 1
ATOM 958 C CA . PRO A 1 121 ? 1.383 -9.697 -2.390 1.00 84.00 121 PRO A CA 1
ATOM 959 C C . PRO A 1 121 ? 1.276 -9.678 -3.926 1.00 84.00 121 PRO A C 1
ATOM 961 O O . PRO A 1 121 ? 1.942 -8.881 -4.583 1.00 84.00 121 PRO A O 1
ATOM 964 N N . VAL A 1 122 ? 0.444 -10.540 -4.523 1.00 86.94 122 VAL A N 1
ATOM 965 C CA . VAL A 1 122 ? 0.350 -10.725 -5.980 1.00 86.94 122 VAL A CA 1
ATOM 966 C C . VAL A 1 122 ? -0.001 -9.426 -6.711 1.00 86.94 122 VAL A C 1
ATOM 968 O O . VAL A 1 122 ? 0.630 -9.115 -7.716 1.00 86.94 122 VAL A O 1
ATOM 971 N N . GLY A 1 123 ? -0.957 -8.641 -6.206 1.00 86.75 123 GLY A N 1
ATOM 972 C CA . GLY A 1 123 ? -1.363 -7.376 -6.835 1.00 86.75 123 GLY A CA 1
ATOM 973 C C . GLY A 1 123 ? -0.212 -6.362 -6.948 1.00 86.75 123 GLY A C 1
ATOM 974 O O . GLY A 1 123 ? 0.136 -5.967 -8.065 1.00 86.75 123 GLY A O 1
ATOM 975 N N . PRO A 1 124 ? 0.428 -5.978 -5.827 1.00 88.50 124 PRO A N 1
ATOM 976 C CA . PRO A 1 124 ? 1.594 -5.092 -5.834 1.00 88.50 124 PRO A CA 1
ATOM 977 C C . PRO A 1 124 ? 2.769 -5.601 -6.680 1.00 88.50 124 PRO A C 1
ATOM 979 O O . PRO A 1 124 ? 3.425 -4.822 -7.372 1.00 88.50 124 PRO A O 1
ATOM 982 N N . VAL A 1 125 ? 3.010 -6.915 -6.680 1.00 89.94 125 VAL A N 1
ATOM 983 C CA . VAL A 1 125 ? 4.063 -7.534 -7.495 1.00 89.94 125 VAL A CA 1
ATOM 984 C C . VAL A 1 125 ? 3.755 -7.420 -8.991 1.00 89.94 125 VAL A C 1
ATOM 986 O O . VAL A 1 125 ? 4.632 -7.040 -9.767 1.00 89.94 125 VAL A O 1
ATOM 989 N N . ILE A 1 126 ? 2.514 -7.692 -9.412 1.00 91.88 126 ILE A N 1
ATOM 990 C CA . ILE A 1 126 ? 2.090 -7.517 -10.811 1.00 9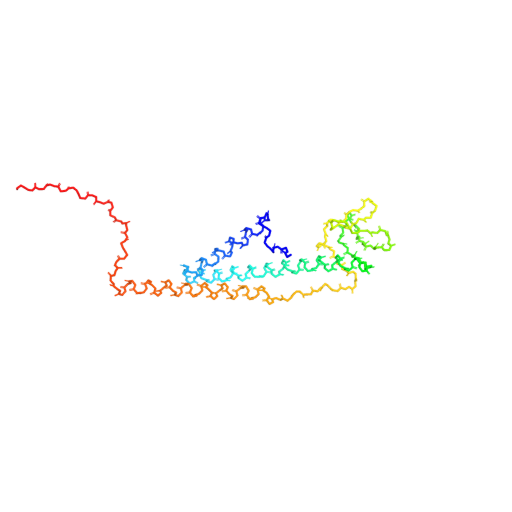1.88 126 ILE A CA 1
ATOM 991 C C . ILE A 1 126 ? 2.259 -6.057 -11.235 1.00 91.88 126 ILE A C 1
ATOM 993 O O . ILE A 1 126 ? 2.822 -5.797 -12.298 1.00 91.88 126 ILE A O 1
ATOM 997 N N . PHE A 1 127 ? 1.826 -5.107 -10.401 1.00 91.19 127 PHE A N 1
ATOM 998 C CA . PHE A 1 127 ? 1.993 -3.675 -10.658 1.00 91.19 127 PHE A CA 1
ATOM 999 C C . PHE A 1 127 ? 3.462 -3.310 -10.926 1.00 91.19 127 PHE A C 1
ATOM 1001 O O . PHE A 1 127 ? 3.768 -2.680 -11.941 1.00 91.19 127 PHE A O 1
ATOM 1008 N N . PHE A 1 128 ? 4.376 -3.772 -10.068 1.00 93.25 128 PHE A N 1
ATOM 1009 C CA . PHE A 1 128 ? 5.811 -3.549 -10.230 1.00 93.25 128 PHE A CA 1
ATOM 1010 C C . PHE A 1 128 ? 6.341 -4.097 -11.561 1.00 93.25 128 PHE A C 1
ATOM 1012 O O . PHE A 1 128 ? 6.982 -3.367 -12.319 1.00 93.25 128 PHE A O 1
ATOM 1019 N N . PHE A 1 129 ? 6.053 -5.365 -11.872 1.00 94.06 129 PHE A N 1
ATOM 1020 C CA . PHE A 1 129 ? 6.562 -6.001 -13.088 1.00 94.06 129 PHE A CA 1
ATOM 1021 C C . PHE A 1 129 ? 5.996 -5.376 -14.362 1.00 94.06 129 PHE A C 1
ATOM 1023 O O . PHE A 1 129 ? 6.743 -5.177 -15.317 1.00 94.06 129 PHE A O 1
ATOM 1030 N N . VAL A 1 130 ? 4.711 -5.014 -14.383 1.00 95.19 130 VAL A N 1
ATOM 1031 C CA . VAL A 1 130 ? 4.087 -4.377 -15.551 1.00 95.19 130 VAL A CA 1
ATOM 1032 C C . VAL A 1 130 ? 4.741 -3.028 -15.848 1.00 95.19 130 VAL A C 1
ATOM 1034 O O . VAL A 1 130 ? 5.153 -2.791 -16.986 1.00 95.19 130 VAL A O 1
ATOM 1037 N N . ILE A 1 131 ? 4.904 -2.164 -14.839 1.00 93.81 131 ILE A N 1
ATOM 1038 C CA . ILE A 1 131 ? 5.546 -0.855 -15.032 1.00 93.81 131 ILE A CA 1
ATOM 1039 C C . ILE A 1 131 ? 7.007 -1.029 -15.434 1.00 93.81 131 ILE A C 1
ATOM 1041 O O . ILE A 1 131 ? 7.472 -0.355 -16.356 1.00 93.81 131 ILE A O 1
ATOM 1045 N N . LEU A 1 132 ? 7.726 -1.954 -14.798 1.00 94.75 132 LEU A N 1
ATOM 1046 C CA . LEU A 1 132 ? 9.115 -2.237 -15.137 1.00 94.75 132 LEU A CA 1
ATOM 1047 C C . LEU A 1 132 ? 9.250 -2.696 -16.597 1.00 94.75 132 LEU A C 1
ATOM 1049 O O . LEU A 1 132 ? 10.069 -2.149 -17.334 1.00 94.75 132 LEU A O 1
ATOM 1053 N N . CYS A 1 133 ? 8.421 -3.641 -17.047 1.00 95.00 133 CYS A N 1
ATOM 1054 C CA . CYS A 1 133 ? 8.422 -4.127 -18.426 1.00 95.00 133 CYS A CA 1
ATOM 1055 C C . CYS A 1 133 ? 8.120 -3.012 -19.433 1.00 95.00 133 CYS A C 1
ATOM 1057 O O . CYS A 1 133 ? 8.858 -2.858 -20.406 1.00 95.00 133 CYS A O 1
ATOM 1059 N N . ILE A 1 134 ? 7.081 -2.205 -19.195 1.00 94.75 134 ILE A N 1
ATOM 1060 C CA . ILE A 1 134 ? 6.731 -1.079 -20.075 1.00 94.75 134 ILE A CA 1
ATOM 1061 C C . ILE A 1 134 ? 7.879 -0.063 -20.131 1.00 94.75 134 ILE A C 1
ATOM 1063 O O . ILE A 1 134 ? 8.264 0.376 -21.214 1.00 94.75 134 ILE A O 1
ATOM 1067 N N . SER A 1 135 ? 8.481 0.258 -18.984 1.00 93.62 135 SER A N 1
ATOM 1068 C CA . SER A 1 135 ? 9.605 1.198 -18.895 1.00 93.62 135 SER A CA 1
ATOM 1069 C C . SER A 1 135 ? 10.836 0.693 -19.649 1.00 93.62 135 SER A C 1
ATOM 1071 O O . SER A 1 135 ? 11.503 1.457 -20.347 1.00 93.62 135 SER A O 1
ATOM 1073 N N . LEU A 1 136 ? 11.127 -0.608 -19.559 1.00 93.00 136 LEU A N 1
ATOM 1074 C CA . LEU A 1 136 ? 12.218 -1.245 -20.297 1.00 93.00 136 LEU A CA 1
ATOM 1075 C C . LEU A 1 136 ? 11.966 -1.237 -21.806 1.00 93.00 136 LEU A C 1
ATOM 1077 O O . LEU A 1 136 ? 12.873 -0.905 -22.570 1.00 93.00 136 LEU A O 1
ATOM 1081 N N . LEU A 1 137 ? 10.744 -1.551 -22.244 1.00 92.75 137 LEU A N 1
ATOM 1082 C CA . LEU A 1 137 ? 10.363 -1.485 -23.657 1.00 92.75 137 LEU A CA 1
ATOM 1083 C C . LEU A 1 137 ? 10.483 -0.058 -24.201 1.00 92.75 137 LEU A C 1
ATOM 1085 O O . LEU A 1 137 ? 11.035 0.135 -25.285 1.00 92.75 137 LEU A O 1
ATOM 1089 N N . ALA A 1 138 ? 10.049 0.943 -23.433 1.00 91.00 138 ALA A N 1
ATOM 1090 C CA . ALA A 1 138 ? 10.206 2.350 -23.786 1.00 91.00 138 ALA A CA 1
ATOM 1091 C C . ALA A 1 138 ? 11.690 2.750 -23.883 1.00 91.00 138 ALA A C 1
ATOM 1093 O O . ALA A 1 138 ? 12.103 3.335 -24.885 1.00 91.00 138 ALA A O 1
ATOM 1094 N N . ARG A 1 139 ? 12.521 2.359 -22.904 1.00 89.94 139 ARG A N 1
ATOM 1095 C CA . ARG A 1 139 ? 13.978 2.588 -22.921 1.00 89.94 139 ARG A CA 1
ATOM 1096 C C . ARG A 1 139 ? 14.633 1.978 -24.166 1.00 89.94 139 ARG A C 1
ATOM 1098 O O . ARG A 1 139 ? 15.458 2.624 -24.811 1.00 89.94 139 ARG A O 1
ATOM 1105 N N . LEU A 1 140 ? 14.273 0.742 -24.520 1.00 88.75 140 LEU A N 1
ATOM 1106 C CA . LEU A 1 140 ? 14.786 0.062 -25.715 1.00 88.75 140 LEU A CA 1
ATOM 1107 C C . LEU A 1 140 ? 14.324 0.747 -27.007 1.00 88.75 140 LEU A C 1
ATOM 1109 O O . LEU A 1 140 ? 15.124 0.910 -27.929 1.00 88.75 140 LEU A O 1
ATOM 1113 N N . GLY A 1 141 ? 13.060 1.172 -27.071 1.00 85.88 141 GLY A N 1
ATOM 1114 C CA . GLY A 1 141 ? 12.500 1.917 -28.199 1.00 85.88 141 GLY A CA 1
ATOM 1115 C C . GLY A 1 141 ? 13.233 3.235 -28.453 1.00 85.88 141 GLY A C 1
ATOM 1116 O O . GLY A 1 141 ? 13.670 3.476 -29.580 1.00 85.88 141 GLY A O 1
ATOM 1117 N N . MET A 1 142 ? 13.450 4.027 -27.397 1.00 81.62 142 MET A N 1
ATOM 1118 C CA . MET A 1 142 ? 14.194 5.292 -27.449 1.00 81.62 142 MET A CA 1
ATOM 1119 C C . MET A 1 142 ? 15.637 5.081 -27.919 1.00 81.62 142 MET A C 1
ATOM 1121 O O . MET A 1 142 ? 16.071 5.699 -28.889 1.00 81.62 142 MET A O 1
ATOM 1125 N N . ARG A 1 143 ? 16.360 4.120 -27.328 1.00 76.75 143 ARG A N 1
ATOM 1126 C CA . ARG A 1 143 ? 17.740 3.811 -27.744 1.00 76.75 143 ARG A CA 1
ATOM 1127 C C . ARG A 1 143 ? 17.830 3.295 -29.179 1.00 76.75 143 ARG A C 1
ATOM 1129 O O . ARG A 1 143 ? 18.802 3.577 -29.876 1.00 76.75 143 ARG A O 1
ATOM 1136 N N . LYS A 1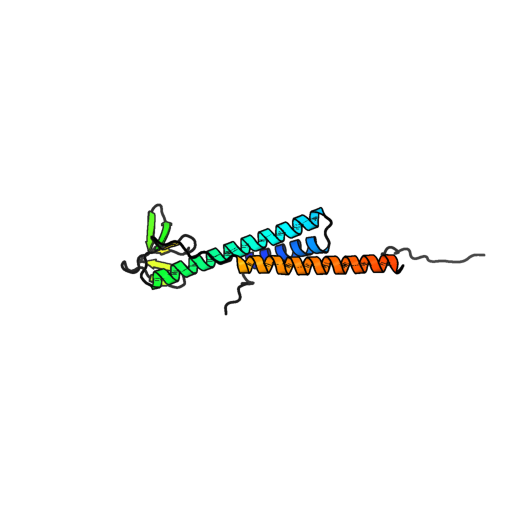 144 ? 16.828 2.545 -29.652 1.00 74.62 144 LYS A N 1
ATOM 1137 C CA . LYS A 1 144 ? 16.761 2.083 -31.048 1.00 74.62 144 LYS A CA 1
ATOM 1138 C C . LYS A 1 144 ? 16.527 3.242 -32.021 1.00 74.62 144 LYS A C 1
ATOM 1140 O O . LYS A 1 144 ? 17.011 3.166 -33.150 1.00 74.62 144 LYS A O 1
ATOM 1145 N N . GLN A 1 145 ? 15.780 4.275 -31.627 1.00 62.78 145 GLN A N 1
ATOM 1146 C CA . GLN A 1 145 ? 15.609 5.492 -32.427 1.00 62.78 145 GLN A CA 1
ATOM 1147 C C . GLN A 1 145 ? 16.881 6.340 -32.443 1.00 62.78 145 GLN A C 1
ATOM 1149 O O . GLN A 1 145 ? 17.317 6.713 -33.526 1.00 62.78 145 GLN A O 1
ATOM 1154 N N . GLU A 1 146 ? 17.530 6.548 -31.296 1.00 59.06 146 GLU A N 1
ATOM 1155 C CA . GLU A 1 146 ? 18.826 7.241 -31.216 1.00 59.06 146 GLU A CA 1
ATOM 1156 C C . GLU A 1 146 ? 19.894 6.535 -32.063 1.00 59.06 146 GLU A C 1
ATOM 1158 O O . GLU A 1 146 ? 20.569 7.165 -32.874 1.00 59.06 146 GLU A O 1
ATOM 1163 N N . GLY A 1 147 ? 19.993 5.206 -31.953 1.00 58.62 147 GLY A N 1
ATOM 1164 C CA . GLY A 1 147 ? 20.904 4.409 -32.772 1.00 58.62 147 GLY A CA 1
ATOM 1165 C C . GLY A 1 147 ? 20.597 4.512 -34.268 1.00 58.62 147 GLY A C 1
ATOM 1166 O O . GLY A 1 147 ? 21.514 4.665 -35.068 1.00 58.62 147 GLY A O 1
ATOM 1167 N N . ARG A 1 148 ? 19.320 4.497 -34.674 1.00 54.28 148 ARG A N 1
ATOM 1168 C CA . ARG A 1 148 ? 18.956 4.696 -36.088 1.00 54.28 148 ARG A CA 1
ATOM 1169 C C . ARG A 1 148 ? 19.227 6.115 -36.582 1.00 54.28 148 ARG A C 1
ATOM 1171 O O . ARG A 1 148 ? 19.682 6.247 -37.709 1.00 54.28 148 ARG A O 1
ATOM 1178 N N . ALA A 1 149 ? 19.001 7.145 -35.770 1.00 51.88 149 ALA A N 1
ATOM 1179 C CA . ALA A 1 149 ? 19.286 8.534 -36.131 1.00 51.88 149 ALA A CA 1
ATOM 1180 C C . ALA A 1 149 ? 20.793 8.768 -36.348 1.00 51.88 149 ALA A C 1
ATOM 1182 O O . ALA A 1 149 ? 21.185 9.391 -37.331 1.00 51.88 149 ALA A O 1
ATOM 1183 N N . ILE A 1 150 ? 21.644 8.183 -35.493 1.00 50.34 150 ILE A N 1
ATOM 1184 C CA . ILE A 1 150 ? 23.109 8.254 -35.627 1.00 50.34 150 ILE A CA 1
ATOM 1185 C C . ILE A 1 150 ? 23.589 7.576 -36.923 1.00 50.34 150 ILE A C 1
ATOM 1187 O O . ILE A 1 150 ? 24.453 8.116 -37.608 1.00 50.34 150 ILE A O 1
ATOM 1191 N N . TRP A 1 151 ? 23.016 6.423 -37.288 1.00 45.53 151 TRP A N 1
ATOM 1192 C CA . TRP A 1 151 ? 23.379 5.691 -38.513 1.00 45.53 151 TRP A CA 1
ATOM 1193 C C . TRP A 1 151 ? 22.755 6.266 -39.797 1.00 45.53 151 TRP A C 1
ATOM 1195 O O . TRP A 1 151 ? 23.327 6.115 -40.871 1.00 45.53 151 TRP A O 1
ATOM 1205 N N . SER A 1 152 ? 21.604 6.934 -39.691 1.00 54.81 152 SER A N 1
ATOM 1206 C CA . SER A 1 152 ? 20.902 7.627 -40.786 1.00 54.81 152 SER A CA 1
ATOM 1207 C C . SER A 1 152 ? 21.628 8.907 -41.240 1.00 54.81 152 SER A C 1
ATOM 1209 O O . SER A 1 152 ? 21.369 9.424 -42.324 1.00 54.81 152 SER A O 1
ATOM 1211 N N . GLY A 1 153 ? 22.552 9.439 -40.428 1.00 48.97 153 GLY A N 1
ATOM 1212 C CA . GLY A 1 153 ? 23.239 10.705 -40.715 1.00 48.97 153 GLY A CA 1
ATOM 1213 C C . GLY A 1 153 ? 22.335 11.936 -40.578 1.00 48.97 153 GLY A C 1
ATOM 1214 O O . GLY A 1 153 ? 22.759 13.061 -40.849 1.00 48.97 153 GLY A O 1
ATOM 1215 N N . GLU A 1 154 ? 21.101 11.739 -40.118 1.00 48.47 154 GLU A N 1
ATOM 1216 C CA . GLU A 1 154 ? 20.148 12.785 -39.785 1.00 48.47 154 GLU A CA 1
ATOM 1217 C C . GLU A 1 154 ? 20.637 13.472 -38.506 1.00 48.47 154 GLU A C 1
ATOM 1219 O O . GLU A 1 154 ? 20.327 13.077 -37.381 1.00 48.47 154 GLU A O 1
ATOM 1224 N N . ARG A 1 155 ? 21.518 14.469 -38.683 1.00 46.66 155 ARG A N 1
ATOM 1225 C CA . ARG A 1 155 ? 21.973 15.333 -37.594 1.00 46.66 155 ARG A CA 1
ATOM 1226 C C . ARG A 1 155 ? 20.733 15.912 -36.926 1.00 46.66 155 ARG A C 1
ATOM 1228 O O . ARG A 1 155 ? 20.064 16.761 -37.509 1.00 46.66 155 ARG A O 1
ATOM 1235 N N . ILE A 1 156 ? 20.473 15.487 -35.690 1.00 53.06 156 ILE A N 1
ATOM 1236 C CA . ILE A 1 156 ? 19.625 16.229 -34.761 1.00 53.06 156 ILE A CA 1
ATOM 1237 C C . ILE A 1 156 ? 20.206 17.642 -34.752 1.00 53.06 156 ILE A C 1
ATOM 1239 O O . ILE A 1 156 ? 21.315 17.851 -34.249 1.00 53.06 156 ILE A O 1
ATOM 1243 N N . LYS A 1 157 ? 19.515 18.590 -35.397 1.00 41.47 157 LYS A N 1
ATOM 1244 C CA . LYS A 1 157 ? 19.845 20.007 -35.296 1.00 41.47 157 LYS A CA 1
ATOM 1245 C C . LYS A 1 157 ? 19.780 20.336 -33.811 1.00 41.47 157 LYS A C 1
ATOM 1247 O O . LYS A 1 157 ? 18.706 20.432 -33.230 1.00 41.47 157 LYS A O 1
ATOM 1252 N N . LYS A 1 158 ? 20.947 20.450 -33.178 1.00 39.75 158 LYS A N 1
ATOM 1253 C CA . LYS A 1 158 ? 21.070 21.282 -31.991 1.00 39.75 158 LYS A CA 1
ATOM 1254 C C . LYS A 1 158 ? 20.730 22.682 -32.473 1.00 39.75 158 LYS A C 1
ATOM 1256 O O . LYS A 1 158 ? 21.503 23.244 -33.243 1.00 39.75 158 LYS A O 1
ATOM 1261 N N . ASP A 1 159 ? 19.592 23.210 -32.043 1.00 43.19 159 ASP A N 1
ATOM 1262 C CA . ASP A 1 159 ? 19.321 24.642 -32.093 1.00 43.19 159 ASP A CA 1
ATOM 1263 C C . ASP A 1 159 ? 20.376 25.340 -31.227 1.00 43.19 159 ASP A C 1
ATOM 1265 O O . ASP A 1 159 ? 20.247 25.510 -30.018 1.00 43.19 159 ASP A O 1
ATOM 1269 N N . SER A 1 160 ? 21.504 25.632 -31.857 1.00 44.88 160 SER A N 1
ATOM 1270 C CA . SER A 1 160 ? 22.621 26.396 -31.327 1.00 44.88 160 SER A CA 1
ATOM 1271 C C . SER A 1 160 ? 23.193 27.204 -32.483 1.00 44.88 160 SER A C 1
ATOM 1273 O O . SER A 1 160 ? 24.350 27.039 -32.853 1.00 44.88 160 SER A O 1
ATOM 1275 N N . GLU A 1 161 ? 22.364 28.051 -33.086 1.00 39.50 161 GLU A N 1
ATOM 1276 C CA . GLU A 1 161 ? 22.844 29.056 -34.030 1.00 39.50 161 GLU A CA 1
ATOM 1277 C C . GLU A 1 161 ? 21.899 30.262 -34.047 1.00 39.50 161 GLU A C 1
ATOM 1279 O O . GLU A 1 161 ? 21.216 30.553 -35.020 1.00 39.50 161 GLU A O 1
ATOM 1284 N N . ASN A 1 162 ? 21.868 30.994 -32.930 1.00 39.44 162 ASN A N 1
ATOM 1285 C CA . ASN A 1 162 ? 21.657 32.439 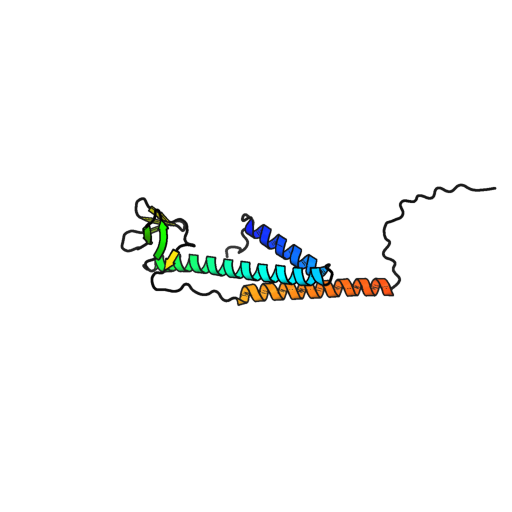-32.990 1.00 39.44 162 ASN A CA 1
ATOM 1286 C C . ASN A 1 162 ? 23.021 33.076 -33.291 1.00 39.44 162 ASN A C 1
ATOM 1288 O O . ASN A 1 162 ? 23.664 33.637 -32.413 1.00 39.44 162 ASN A O 1
ATOM 1292 N N . ASN A 1 163 ? 23.474 32.934 -34.532 1.00 37.03 163 ASN A N 1
ATOM 1293 C CA . ASN A 1 163 ? 24.442 33.834 -35.141 1.00 37.03 163 ASN A CA 1
ATOM 1294 C C . ASN A 1 163 ? 23.820 34.261 -36.466 1.00 37.03 163 ASN A C 1
ATOM 1296 O O . ASN A 1 163 ? 23.951 33.582 -37.480 1.00 37.03 163 ASN A O 1
ATOM 1300 N N . MET A 1 164 ? 23.074 35.365 -36.428 1.00 35.12 164 MET A N 1
ATOM 1301 C CA . MET A 1 164 ? 22.721 36.083 -37.645 1.00 35.12 164 MET A CA 1
ATOM 1302 C C . MET A 1 164 ? 24.018 36.622 -38.250 1.00 35.12 164 MET A C 1
ATOM 1304 O O . MET A 1 164 ? 24.564 37.621 -37.788 1.00 35.12 164 MET A O 1
ATOM 1308 N N . GLU A 1 165 ? 24.504 35.938 -39.281 1.00 34.50 165 GLU A N 1
ATOM 1309 C CA . GLU A 1 165 ? 25.225 36.578 -40.374 1.00 34.50 165 GLU A CA 1
ATOM 1310 C C . GLU A 1 165 ? 24.325 37.673 -40.963 1.00 34.50 165 GLU A C 1
ATOM 1312 O O . GLU A 1 165 ? 23.245 37.389 -41.483 1.00 34.50 165 GLU A O 1
ATOM 1317 N N . VAL A 1 166 ? 24.789 38.919 -40.920 1.00 38.06 166 VAL A N 1
ATOM 1318 C CA . VAL A 1 166 ? 24.405 39.928 -41.908 1.00 38.06 166 VAL A CA 1
ATOM 1319 C C . VAL A 1 166 ? 25.672 40.238 -42.697 1.00 38.06 166 VAL A C 1
ATOM 1321 O O . VAL A 1 166 ? 26.635 40.787 -42.163 1.00 38.06 166 VAL A O 1
ATOM 1324 N N . LYS A 1 167 ? 25.673 39.761 -43.945 1.00 42.34 167 LYS A N 1
ATOM 1325 C CA . LYS A 1 167 ? 26.613 40.111 -45.014 1.00 42.34 167 LYS A CA 1
ATOM 1326 C C . LYS A 1 167 ? 26.533 41.607 -45.319 1.00 42.34 167 LYS A C 1
ATOM 1328 O O . LYS A 1 167 ? 25.488 42.188 -45.081 1.00 42.34 167 LYS A O 1
ATOM 1333 N N . ASP A 1 168 ? 27.607 42.152 -45.888 1.00 36.00 168 ASP A N 1
ATOM 1334 C CA . ASP A 1 168 ? 27.603 42.972 -47.118 1.00 36.00 168 ASP A CA 1
ATOM 1335 C C . ASP A 1 168 ? 29.080 43.170 -47.528 1.00 36.00 168 ASP A C 1
ATOM 1337 O O . ASP A 1 168 ? 29.895 43.646 -46.743 1.00 36.00 168 ASP A O 1
ATOM 1341 N N . GLU A 1 169 ? 29.567 42.417 -48.516 1.00 40.91 169 GLU A N 1
ATOM 1342 C CA . GLU A 1 169 ? 29.723 42.772 -49.942 1.00 40.91 169 GLU A CA 1
ATOM 1343 C C . GLU A 1 169 ? 30.901 43.727 -50.250 1.00 40.91 169 GLU A C 1
ATOM 1345 O O . GLU A 1 169 ? 30.943 44.886 -49.848 1.00 40.91 169 GLU A O 1
ATOM 1350 N N . HIS A 1 170 ? 31.875 43.161 -50.974 1.00 31.39 170 HIS A N 1
ATOM 1351 C CA . HIS A 1 170 ? 33.067 43.778 -51.573 1.00 31.39 170 HIS A CA 1
ATOM 1352 C C . HIS A 1 170 ? 32.698 44.734 -52.727 1.00 31.39 170 HIS A C 1
ATOM 1354 O O . HIS A 1 170 ? 31.607 44.622 -53.290 1.00 31.39 170 HIS A O 1
ATOM 1360 N N . PRO A 1 171 ? 33.600 45.651 -53.120 1.00 44.53 171 PRO A N 1
ATOM 1361 C CA . PRO A 1 171 ? 34.686 45.297 -54.052 1.00 44.53 171 PRO A CA 1
ATOM 1362 C C . PRO A 1 171 ? 36.094 45.258 -53.438 1.00 44.53 171 PRO A C 1
ATOM 1364 O O . PRO A 1 171 ? 36.292 45.761 -52.308 1.00 44.53 171 PRO A O 1
#

Radius of gyration: 27.96 Å; chains: 1; bounding box: 58×59×84 Å

pLDDT: mean 78.24, std 17.77, range [31.39, 95.56]

Sequence (171 aa):
METFLNFADPFTWLFLLTVTIGTGMIIFGNAGWFLLGIFILFMNALILHDSYQQQSDIRYVYESFKQGKRIECGVWRGQQIIADPAQGWTLSGGRFISKDTVLTDPGLCSVMEEKSPQVSPVGPVIFFFVILCISLLARLGMRKQEGRAIWSGERIKKDSENNMEVKDEHP